Protein AF-A0A9D9UXX0-F1 (afdb_monomer_lite)

Structure (mmCIF, N/CA/C/O backbone):
data_AF-A0A9D9UXX0-F1
#
_entry.id   AF-A0A9D9UXX0-F1
#
loop_
_atom_site.group_PDB
_atom_site.id
_atom_site.type_symbol
_atom_site.label_atom_id
_atom_site.label_alt_id
_atom_site.label_comp_id
_atom_site.label_asym_id
_atom_site.label_entity_id
_atom_site.label_seq_id
_atom_site.pdbx_PDB_ins_code
_atom_site.Cartn_x
_atom_site.Cartn_y
_atom_site.Cartn_z
_atom_site.occupancy
_atom_site.B_iso_or_equiv
_atom_site.auth_seq_id
_atom_site.auth_comp_id
_atom_site.auth_asym_id
_atom_site.auth_atom_id
_atom_site.pdbx_PDB_model_num
ATOM 1 N N . THR A 1 1 ? -9.548 -6.581 16.665 1.00 94.12 1 THR A N 1
ATOM 2 C CA . THR A 1 1 ? -9.847 -7.697 15.737 1.00 94.12 1 THR A CA 1
ATOM 3 C C . THR A 1 1 ? -9.328 -7.390 14.351 1.00 94.12 1 THR A C 1
ATOM 5 O O . THR A 1 1 ? -9.591 -6.295 13.873 1.00 94.12 1 THR A O 1
ATOM 8 N N . ILE A 1 2 ? -8.595 -8.311 13.709 1.00 93.69 2 ILE A N 1
ATOM 9 C CA . ILE A 1 2 ? -8.208 -8.143 12.297 1.00 93.69 2 ILE A CA 1
ATOM 10 C C . ILE A 1 2 ? -9.442 -8.387 11.428 1.00 93.69 2 ILE A C 1
ATOM 12 O O . ILE A 1 2 ? -10.049 -9.450 11.527 1.00 93.69 2 ILE A O 1
ATOM 16 N N . ILE A 1 3 ? -9.813 -7.407 10.607 1.00 96.31 3 ILE A N 1
ATOM 17 C CA . ILE A 1 3 ? -11.033 -7.446 9.788 1.00 96.31 3 ILE A CA 1
ATOM 18 C C . ILE A 1 3 ? -10.772 -7.831 8.328 1.00 96.31 3 ILE A C 1
ATOM 20 O O . ILE A 1 3 ? -11.720 -8.058 7.586 1.00 96.31 3 ILE A O 1
ATOM 24 N N . GLY A 1 4 ? -9.508 -7.914 7.904 1.00 95.44 4 GLY A N 1
ATOM 25 C CA . GLY A 1 4 ? -9.168 -8.342 6.550 1.00 95.44 4 GLY A CA 1
ATOM 26 C C . GLY A 1 4 ? -7.725 -8.066 6.138 1.00 95.44 4 GLY A C 1
ATOM 27 O O . GLY A 1 4 ? -6.938 -7.483 6.890 1.00 95.44 4 GLY A O 1
ATOM 28 N N . HIS A 1 5 ? -7.415 -8.495 4.914 1.00 96.44 5 HIS A N 1
ATOM 29 C CA . HIS A 1 5 ? -6.163 -8.243 4.207 1.00 96.44 5 HIS A CA 1
ATOM 30 C C . HIS A 1 5 ? -6.436 -7.243 3.087 1.00 96.44 5 HIS A C 1
ATOM 32 O O . HI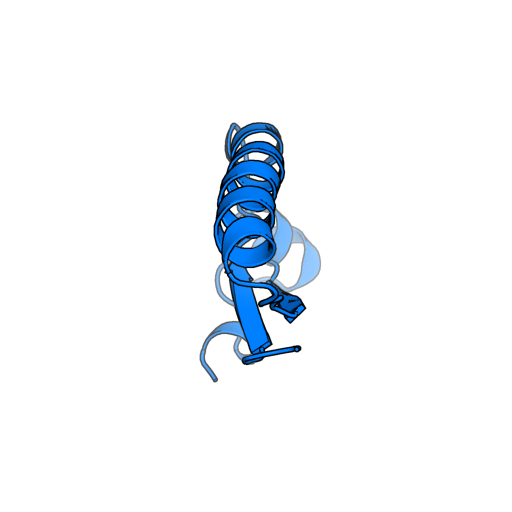S A 1 5 ? -7.307 -7.485 2.256 1.00 96.44 5 HIS A O 1
ATOM 38 N N . PHE A 1 6 ? -5.716 -6.126 3.084 1.00 95.88 6 PHE A N 1
ATOM 39 C CA . PHE A 1 6 ? -5.943 -5.033 2.147 1.00 95.88 6 PHE A CA 1
ATOM 40 C C . PHE A 1 6 ? -4.674 -4.808 1.324 1.00 95.88 6 PHE A C 1
ATOM 42 O O . PHE A 1 6 ? -3.630 -4.495 1.909 1.00 95.88 6 PHE A O 1
ATOM 49 N N . PRO A 1 7 ? -4.722 -4.987 -0.008 1.00 94.44 7 PRO A N 1
ATOM 50 C CA . PRO A 1 7 ? -3.590 -4.670 -0.862 1.00 94.44 7 PRO A CA 1
ATOM 51 C C . PRO A 1 7 ? -3.300 -3.171 -0.816 1.00 94.44 7 PRO A C 1
ATOM 53 O O . PRO A 1 7 ? -4.216 -2.348 -0.773 1.00 94.44 7 PRO A O 1
ATOM 56 N N . ILE A 1 8 ? -2.017 -2.816 -0.828 1.00 94.88 8 ILE A N 1
ATOM 57 C CA . ILE A 1 8 ? -1.575 -1.426 -0.888 1.00 94.88 8 ILE A CA 1
ATOM 58 C C . ILE A 1 8 ? -0.478 -1.270 -1.932 1.00 94.88 8 ILE A C 1
ATOM 60 O O . ILE A 1 8 ? 0.556 -1.937 -1.882 1.00 94.88 8 ILE A O 1
ATOM 64 N N . LEU A 1 9 ? -0.720 -0.380 -2.890 1.00 93.38 9 LEU A N 1
ATOM 65 C CA . LEU A 1 9 ? 0.266 -0.019 -3.897 1.00 93.38 9 LEU A CA 1
ATOM 66 C C . LEU A 1 9 ? 1.204 1.019 -3.286 1.00 93.38 9 LEU A C 1
ATOM 68 O O . LEU A 1 9 ? 0.762 2.101 -2.902 1.00 93.38 9 LEU A O 1
ATOM 72 N N . LEU A 1 10 ? 2.490 0.688 -3.181 1.00 89.44 10 LEU A N 1
ATOM 73 C CA . LEU A 1 10 ? 3.470 1.605 -2.589 1.00 89.44 10 LEU A CA 1
ATOM 74 C C . LEU A 1 10 ? 3.750 2.810 -3.498 1.00 89.44 10 LEU A C 1
ATOM 76 O O . LEU A 1 10 ? 4.004 3.905 -3.002 1.00 89.44 10 LEU A O 1
ATOM 80 N N . GLY A 1 11 ? 3.677 2.603 -4.816 1.00 89.19 11 GLY A N 1
ATOM 81 C CA . GLY A 1 11 ? 3.941 3.629 -5.822 1.00 89.19 11 GLY A CA 1
ATOM 82 C C . GLY A 1 11 ? 5.365 4.203 -5.786 1.00 89.19 11 GLY A C 1
ATOM 83 O O . GLY A 1 11 ? 6.269 3.697 -5.112 1.00 89.19 11 GLY A O 1
ATOM 84 N N . ASP A 1 12 ? 5.536 5.299 -6.523 1.00 92.94 12 ASP A N 1
ATOM 85 C CA . ASP A 1 12 ? 6.799 6.022 -6.693 1.00 92.94 12 ASP A CA 1
ATOM 86 C C . ASP A 1 12 ? 6.630 7.524 -6.411 1.00 92.94 12 ASP A C 1
ATOM 88 O O . ASP A 1 12 ? 5.524 8.016 -6.162 1.00 92.94 12 ASP A O 1
ATOM 92 N N . GLY A 1 13 ? 7.737 8.272 -6.445 1.00 94.75 13 GLY A N 1
ATOM 93 C CA . GLY A 1 13 ? 7.735 9.716 -6.206 1.00 94.75 13 GLY A CA 1
ATOM 94 C C . GLY A 1 13 ? 7.152 10.066 -4.834 1.00 94.75 13 GLY A C 1
ATOM 95 O O . GLY A 1 13 ? 7.527 9.473 -3.825 1.00 94.75 13 GLY A O 1
ATOM 96 N N . THR A 1 14 ? 6.196 10.997 -4.798 1.00 95.94 14 THR A N 1
ATOM 97 C CA . THR A 1 14 ? 5.550 11.472 -3.559 1.00 95.94 14 THR A CA 1
ATOM 98 C C . THR A 1 14 ? 4.768 10.378 -2.820 1.00 95.94 14 THR A C 1
ATOM 100 O O . THR A 1 14 ? 4.483 10.520 -1.631 1.00 95.94 14 THR A O 1
ATOM 103 N N . ALA A 1 15 ? 4.432 9.262 -3.479 1.00 94.06 15 ALA A N 1
ATOM 104 C CA . ALA A 1 15 ? 3.762 8.141 -2.821 1.00 94.06 15 ALA A CA 1
ATOM 105 C C . ALA A 1 15 ? 4.602 7.548 -1.675 1.00 94.06 15 ALA A C 1
ATOM 107 O O . ALA A 1 15 ? 4.033 7.093 -0.686 1.00 94.06 15 ALA A O 1
ATOM 108 N N . VAL A 1 16 ? 5.938 7.640 -1.759 1.00 93.19 16 VAL A N 1
ATOM 109 C CA . VAL A 1 16 ? 6.866 7.190 -0.706 1.00 93.19 16 VAL A CA 1
ATOM 110 C C . VAL A 1 16 ? 6.590 7.881 0.633 1.00 93.19 16 VAL A C 1
ATOM 112 O O . VAL A 1 16 ? 6.719 7.247 1.678 1.00 93.19 16 VAL A O 1
ATOM 115 N N . ASP A 1 17 ? 6.145 9.137 0.601 1.00 95.88 17 ASP A N 1
ATOM 116 C CA . ASP A 1 17 ? 5.815 9.912 1.799 1.00 95.88 17 ASP A CA 1
ATOM 117 C C . ASP A 1 17 ? 4.322 9.822 2.149 1.00 95.88 17 ASP A C 1
ATOM 119 O O . ASP A 1 17 ? 3.944 9.690 3.317 1.00 95.88 17 ASP A O 1
ATOM 123 N N . ILE A 1 18 ? 3.452 9.870 1.132 1.00 97.31 18 ILE A N 1
ATOM 124 C CA . ILE A 1 18 ? 1.995 9.926 1.314 1.00 97.31 18 ILE A CA 1
ATOM 125 C C . ILE A 1 18 ? 1.432 8.589 1.799 1.00 97.31 18 ILE A C 1
ATOM 127 O O . ILE A 1 18 ? 0.572 8.579 2.681 1.00 97.31 18 ILE A O 1
ATOM 131 N N . VAL A 1 19 ? 1.887 7.459 1.250 1.00 96.31 19 VAL A N 1
ATOM 132 C CA . VAL A 1 19 ? 1.316 6.140 1.563 1.00 96.31 19 VAL A CA 1
ATOM 133 C C . VAL A 1 19 ? 1.501 5.785 3.046 1.00 96.31 19 VAL A C 1
ATOM 135 O O . VAL A 1 19 ? 0.492 5.493 3.695 1.00 96.31 19 VAL A O 1
ATOM 138 N N . PRO A 1 20 ? 2.702 5.906 3.651 1.00 96.19 20 PRO A N 1
ATOM 139 C CA . PRO A 1 20 ? 2.869 5.660 5.084 1.00 96.19 20 PRO A CA 1
ATOM 140 C C . PRO A 1 20 ? 2.073 6.630 5.965 1.00 96.19 20 PRO A C 1
ATOM 142 O O . PRO A 1 20 ? 1.597 6.249 7.035 1.00 96.19 20 PRO A O 1
ATOM 145 N N . ALA A 1 21 ? 1.915 7.890 5.543 1.00 98.06 21 ALA A N 1
ATOM 146 C CA . ALA A 1 21 ? 1.103 8.863 6.271 1.00 98.06 21 ALA A CA 1
ATOM 147 C C . ALA A 1 21 ? -0.387 8.484 6.248 1.00 98.06 21 ALA A C 1
ATOM 149 O O . ALA A 1 21 ? -1.051 8.518 7.283 1.00 98.06 21 ALA A O 1
ATOM 150 N N . MET A 1 22 ? -0.894 8.059 5.090 1.00 98.00 22 MET A N 1
ATOM 151 C CA . MET A 1 22 ? -2.267 7.587 4.924 1.00 98.00 22 MET A CA 1
ATOM 152 C C . MET A 1 22 ? -2.542 6.329 5.757 1.00 98.00 22 MET A C 1
ATOM 154 O O . MET A 1 22 ? -3.554 6.288 6.458 1.00 98.00 22 MET A O 1
ATOM 158 N N . GLN A 1 23 ? -1.625 5.353 5.764 1.00 97.94 23 GLN A N 1
ATOM 159 C CA . GLN A 1 23 ? -1.767 4.138 6.576 1.00 97.94 23 GLN A CA 1
ATOM 160 C C . GLN A 1 23 ? -1.976 4.467 8.057 1.00 97.94 23 GLN A C 1
ATOM 162 O O . GLN A 1 23 ? -2.893 3.926 8.668 1.00 97.94 23 GLN A O 1
ATOM 167 N N . LYS A 1 24 ? -1.211 5.419 8.611 1.00 98.19 24 LYS A N 1
ATOM 168 C CA . LYS A 1 24 ? -1.354 5.848 10.014 1.00 98.19 24 LYS A CA 1
ATOM 169 C C . LYS A 1 24 ? -2.743 6.403 10.324 1.00 98.19 24 LYS A C 1
ATOM 171 O O . LYS A 1 24 ? -3.288 6.120 11.387 1.00 98.19 24 LYS A O 1
ATOM 176 N N . VAL A 1 25 ? -3.321 7.187 9.414 1.00 98.38 25 VAL A N 1
ATOM 177 C CA . VAL A 1 25 ? -4.672 7.747 9.589 1.00 98.38 25 VAL A CA 1
ATOM 178 C C . VAL A 1 25 ? -5.722 6.636 9.569 1.00 98.38 25 VAL A C 1
ATOM 180 O O . VAL A 1 25 ? -6.601 6.606 10.430 1.00 98.38 25 VAL A O 1
ATOM 183 N N . VAL A 1 26 ? -5.614 5.699 8.623 1.00 98.12 26 VAL A N 1
ATOM 184 C CA . VAL A 1 26 ? -6.537 4.559 8.507 1.00 98.12 26 VAL A CA 1
ATOM 185 C C . VAL A 1 26 ? -6.443 3.646 9.730 1.00 98.12 26 VAL A C 1
ATOM 187 O O . VAL A 1 26 ? -7.464 3.282 10.309 1.00 98.12 26 VAL A O 1
ATOM 190 N N . GLU A 1 27 ? -5.229 3.304 10.155 1.00 98.19 27 GLU A N 1
ATOM 191 C CA . GLU A 1 27 ? -4.982 2.475 11.337 1.00 98.19 27 GLU A CA 1
ATOM 192 C C . GLU A 1 27 ? -5.515 3.133 12.608 1.00 98.19 27 GLU A C 1
ATOM 194 O O . GLU A 1 27 ? -6.166 2.466 13.411 1.00 98.19 27 GLU A O 1
ATOM 199 N N . TYR A 1 28 ? -5.311 4.444 12.765 1.00 98.50 28 TYR A N 1
ATOM 200 C CA . TYR A 1 28 ? -5.867 5.195 13.886 1.00 98.50 28 TYR A CA 1
ATOM 201 C C . TYR A 1 28 ? -7.398 5.130 13.902 1.00 98.50 28 TYR A C 1
ATOM 203 O O . TYR A 1 28 ? -7.985 4.800 14.930 1.00 98.50 28 TYR A O 1
ATOM 211 N N . ALA A 1 29 ? -8.049 5.376 12.762 1.00 98.25 29 ALA A N 1
ATOM 212 C CA . ALA A 1 29 ? -9.504 5.319 12.658 1.00 98.25 29 ALA A CA 1
ATOM 213 C C . ALA A 1 29 ? -10.058 3.919 12.977 1.00 98.25 29 ALA A C 1
ATOM 215 O O . ALA A 1 29 ? -11.039 3.792 13.704 1.00 98.25 29 ALA A O 1
ATOM 216 N N . LEU A 1 30 ? -9.410 2.858 12.488 1.00 98.19 30 LEU A N 1
ATOM 217 C CA . LEU A 1 30 ? -9.799 1.478 12.790 1.00 98.19 30 LEU A CA 1
ATOM 218 C C . LEU A 1 30 ? -9.624 1.137 14.273 1.00 98.19 30 LEU A C 1
ATOM 220 O O . LEU A 1 30 ? -10.462 0.436 14.846 1.00 98.19 30 LEU A O 1
ATOM 224 N N . ALA A 1 31 ? -8.564 1.651 14.898 1.00 97.94 31 ALA A N 1
ATOM 225 C CA . ALA A 1 31 ? -8.293 1.429 16.309 1.00 97.94 31 ALA A CA 1
ATOM 226 C C . ALA A 1 31 ? -9.384 2.023 17.217 1.00 97.94 31 ALA A C 1
ATOM 228 O O . ALA A 1 31 ? -9.676 1.421 18.250 1.00 97.94 31 ALA A O 1
ATOM 229 N N . LEU A 1 32 ? -10.034 3.128 16.819 1.00 98.19 32 LEU A N 1
ATOM 230 C CA . LEU A 1 32 ? -11.179 3.699 17.551 1.00 98.19 32 LEU A CA 1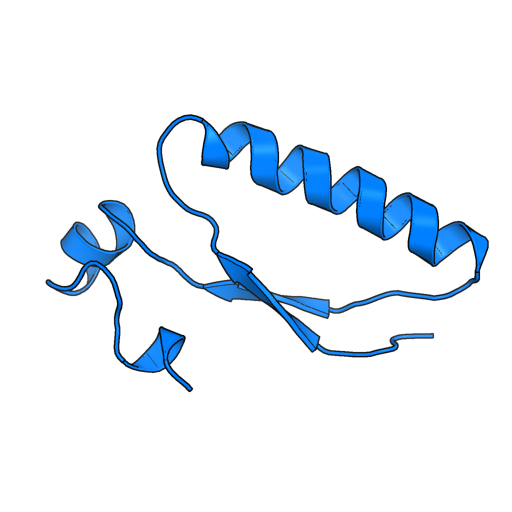
ATOM 231 C C . LEU A 1 32 ? -12.349 2.708 17.680 1.00 98.19 32 LEU A C 1
ATOM 233 O O . LEU A 1 32 ? -13.055 2.718 18.683 1.00 98.19 32 LEU A O 1
ATOM 237 N N . ASP A 1 33 ? -12.498 1.808 16.706 1.00 97.56 33 ASP A N 1
ATOM 238 C CA . ASP A 1 33 ? -13.509 0.746 16.683 1.00 97.56 33 ASP A CA 1
ATOM 239 C C . ASP A 1 33 ? -12.979 -0.609 17.207 1.00 97.56 33 ASP A C 1
ATOM 241 O O . ASP A 1 33 ? -13.640 -1.642 17.066 1.00 97.56 33 ASP A O 1
ATOM 24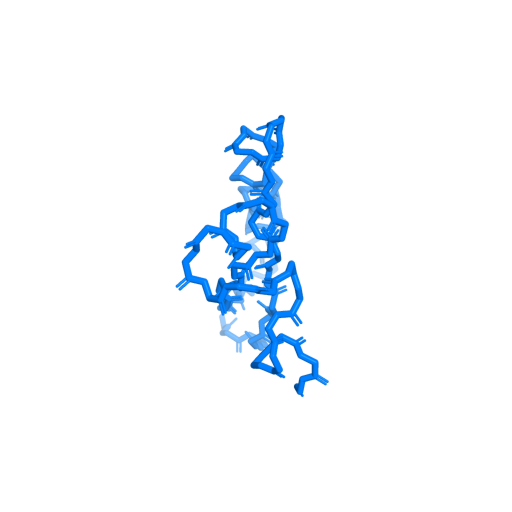5 N N . GLY A 1 34 ? -11.751 -0.665 17.739 1.00 97.75 34 GLY A N 1
ATOM 246 C CA . GLY A 1 34 ? -11.092 -1.922 18.119 1.00 97.75 34 GLY A CA 1
ATOM 247 C C . GLY A 1 34 ? -10.801 -2.856 16.932 1.00 97.75 34 GLY A C 1
ATOM 248 O O . GLY A 1 34 ? -10.573 -4.063 17.109 1.00 97.75 34 GLY A O 1
ATOM 249 N N . LYS A 1 35 ? -10.818 -2.326 15.706 1.00 98.19 35 LYS A N 1
ATOM 250 C CA . LYS A 1 35 ? -10.538 -3.044 14.459 1.00 98.19 35 LYS A CA 1
ATOM 251 C C . LYS A 1 35 ? -9.085 -2.828 14.046 1.00 98.19 35 LYS A C 1
ATOM 253 O O . LYS A 1 35 ? -8.416 -1.899 14.481 1.00 98.19 35 LYS A O 1
ATOM 258 N N . ASN A 1 36 ? -8.587 -3.721 13.207 1.00 97.62 36 ASN A N 1
ATOM 259 C CA . ASN A 1 36 ? -7.278 -3.607 12.582 1.00 97.62 36 ASN A CA 1
ATOM 260 C C . ASN A 1 36 ? -7.313 -4.304 11.214 1.00 97.62 36 ASN A C 1
ATOM 262 O O . ASN A 1 36 ? -8.168 -5.157 10.983 1.00 97.62 36 ASN A O 1
ATOM 266 N N . ILE A 1 37 ? -6.389 -3.984 10.320 1.00 97.75 37 ILE A N 1
ATOM 267 C CA . ILE A 1 37 ? -6.227 -4.622 9.010 1.00 97.75 37 ILE A CA 1
ATOM 268 C C . ILE A 1 37 ? -4.786 -5.078 8.824 1.00 97.75 37 ILE A C 1
ATOM 270 O O . ILE A 1 37 ? -3.879 -4.639 9.525 1.00 97.75 37 ILE A O 1
ATOM 274 N N . ARG A 1 38 ? -4.570 -5.972 7.863 1.00 97.88 38 ARG A N 1
ATOM 275 C CA . ARG A 1 38 ? -3.230 -6.344 7.422 1.00 97.88 38 ARG A CA 1
ATOM 276 C C . ARG A 1 38 ? -2.983 -5.793 6.028 1.00 97.88 38 ARG A C 1
ATOM 278 O O . ARG A 1 38 ? -3.642 -6.210 5.078 1.00 97.88 38 ARG A O 1
ATOM 285 N N . TRP A 1 39 ? -2.015 -4.897 5.913 1.00 97.06 39 TRP A N 1
ATOM 286 C CA . TRP A 1 39 ? -1.559 -4.397 4.624 1.00 97.06 39 TRP A CA 1
ATOM 287 C C . TRP A 1 39 ? -0.767 -5.467 3.875 1.00 97.06 39 TRP A C 1
ATOM 289 O O . TRP A 1 39 ? 0.130 -6.089 4.445 1.00 97.06 39 TRP A O 1
ATOM 299 N N . ILE A 1 40 ? -1.090 -5.658 2.598 1.00 95.44 40 ILE A N 1
ATOM 300 C CA . ILE A 1 40 ? -0.338 -6.505 1.672 1.00 95.44 40 ILE A CA 1
ATOM 301 C C . ILE A 1 40 ? 0.364 -5.576 0.675 1.00 95.44 40 ILE A C 1
ATOM 303 O O . ILE A 1 40 ? -0.296 -5.051 -0.223 1.00 95.44 40 ILE A O 1
ATOM 307 N N . PRO A 1 41 ? 1.666 -5.292 0.855 1.00 92.94 41 PRO A N 1
ATOM 308 C CA . PRO A 1 41 ? 2.376 -4.360 -0.006 1.00 92.94 41 PRO A CA 1
ATOM 309 C C . PRO A 1 41 ? 2.574 -4.956 -1.399 1.00 92.94 41 PRO A C 1
ATOM 311 O O . PRO A 1 41 ? 3.061 -6.076 -1.543 1.00 92.94 41 PRO A O 1
ATOM 314 N N . LEU A 1 42 ? 2.232 -4.173 -2.417 1.00 92.38 42 LEU A N 1
ATOM 315 C CA . LEU A 1 42 ? 2.415 -4.500 -3.823 1.00 92.38 42 LEU A CA 1
ATOM 316 C C . LEU A 1 42 ? 3.306 -3.437 -4.468 1.00 92.38 42 LEU A C 1
ATOM 318 O O . LEU A 1 42 ? 3.071 -2.231 -4.341 1.00 92.38 42 LEU A O 1
ATOM 322 N N . VAL A 1 43 ? 4.359 -3.899 -5.142 1.00 90.56 43 VAL A N 1
ATOM 323 C CA . VAL A 1 43 ? 5.308 -3.034 -5.847 1.00 90.56 43 VAL A CA 1
ATOM 324 C C . VAL A 1 43 ? 4.766 -2.764 -7.247 1.00 90.56 43 VAL A C 1
ATOM 326 O O . VAL A 1 43 ? 4.461 -3.691 -7.994 1.00 90.56 43 VAL A O 1
ATOM 329 N N . THR A 1 44 ? 4.646 -1.487 -7.599 1.00 92.19 44 THR A N 1
ATOM 330 C CA . THR A 1 44 ? 4.128 -1.009 -8.889 1.00 92.19 44 THR A CA 1
ATOM 331 C C . THR A 1 44 ? 4.966 0.155 -9.396 1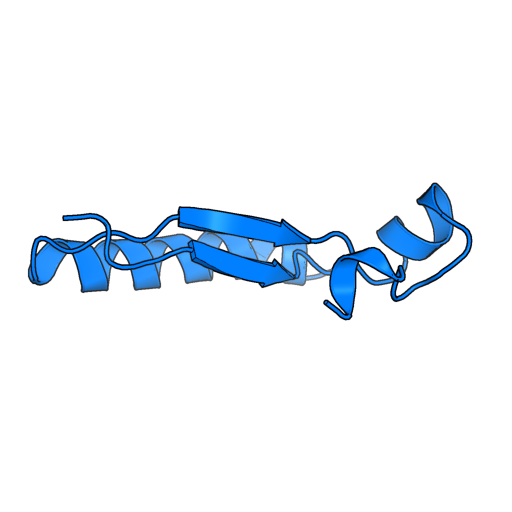.00 92.19 44 THR A C 1
ATOM 333 O O . THR A 1 44 ? 5.718 0.741 -8.624 1.00 92.19 44 THR A O 1
ATOM 336 N N . GLY A 1 45 ? 4.779 0.524 -10.662 1.00 92.19 45 GLY A N 1
ATOM 337 C CA . GLY A 1 45 ? 5.395 1.710 -11.251 1.00 92.19 45 GLY A CA 1
ATOM 338 C C . GLY A 1 45 ? 6.847 1.481 -11.664 1.00 92.19 45 GLY A C 1
ATOM 339 O O . GLY A 1 45 ? 7.195 0.389 -12.116 1.00 92.19 45 GLY A O 1
ATOM 340 N N . ASP A 1 46 ? 7.681 2.509 -11.576 1.00 94.94 46 ASP A N 1
ATOM 341 C CA . ASP A 1 46 ? 9.058 2.474 -12.065 1.00 94.94 46 ASP A CA 1
ATOM 342 C C . ASP A 1 46 ? 9.925 1.520 -11.229 1.00 94.94 46 ASP A C 1
ATOM 344 O O . ASP A 1 46 ? 10.678 0.739 -11.806 1.00 94.94 46 ASP A O 1
ATOM 348 N N . LYS A 1 47 ? 9.714 1.425 -9.908 1.00 90.88 47 LYS A N 1
ATOM 349 C CA . LYS A 1 47 ? 10.358 0.380 -9.086 1.00 90.88 47 LYS A CA 1
ATOM 350 C C . LYS A 1 47 ? 9.999 -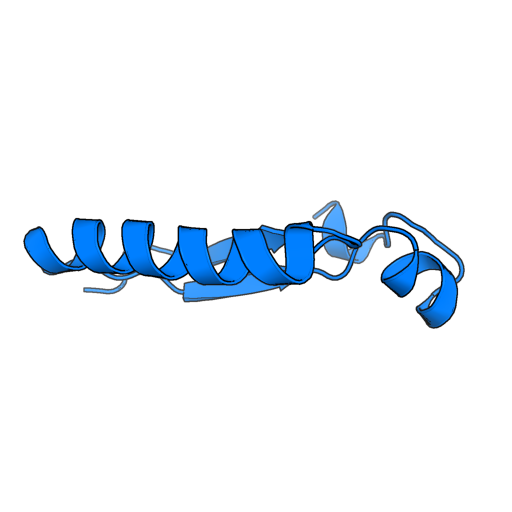1.038 -9.530 1.00 90.88 47 LYS A C 1
ATOM 352 O O . LYS A 1 47 ? 10.846 -1.929 -9.511 1.00 90.88 47 LYS A O 1
ATOM 357 N N . ALA A 1 48 ? 8.745 -1.274 -9.923 1.00 93.12 48 ALA A N 1
ATOM 358 C CA . ALA A 1 48 ? 8.340 -2.579 -10.446 1.00 93.12 48 ALA A CA 1
ATOM 359 C C . ALA A 1 48 ? 8.962 -2.846 -11.820 1.00 93.12 48 ALA A C 1
ATOM 361 O O . ALA A 1 48 ? 9.420 -3.960 -12.078 1.00 93.12 48 ALA A O 1
ATOM 362 N N . LEU A 1 49 ? 9.022 -1.823 -12.677 1.00 94.88 49 LEU A N 1
ATOM 363 C CA . LEU A 1 49 ? 9.653 -1.903 -13.990 1.00 94.88 49 LEU A CA 1
ATOM 364 C C . LEU A 1 49 ? 11.138 -2.257 -13.876 1.00 94.88 49 LEU A C 1
ATOM 366 O O . LEU A 1 49 ? 11.591 -3.153 -14.580 1.00 94.88 49 LEU A O 1
ATOM 370 N N . GLU A 1 50 ? 11.870 -1.610 -12.971 1.00 93.81 50 GLU A N 1
ATOM 371 C CA . GLU A 1 50 ? 13.288 -1.886 -12.715 1.00 93.81 50 GLU A CA 1
ATOM 372 C C . GLU A 1 50 ? 13.519 -3.314 -12.209 1.00 93.81 50 GLU A C 1
ATOM 374 O O . GLU A 1 50 ? 14.452 -3.984 -12.647 1.00 93.81 50 GLU A O 1
ATOM 379 N N . ALA A 1 51 ? 12.657 -3.804 -11.315 1.00 90.75 51 ALA A N 1
ATOM 380 C CA . ALA A 1 51 ? 12.817 -5.121 -10.706 1.00 90.75 51 ALA A CA 1
ATOM 381 C C . ALA A 1 51 ? 12.348 -6.283 -11.598 1.00 90.75 51 ALA A C 1
ATOM 383 O O . ALA A 1 51 ? 12.882 -7.387 -11.504 1.00 90.75 51 ALA A O 1
ATOM 384 N N . THR A 1 52 ? 11.324 -6.066 -12.427 1.00 90.94 52 THR A N 1
ATOM 385 C CA . THR A 1 52 ? 10.594 -7.159 -13.101 1.00 90.94 52 THR A CA 1
ATOM 386 C C . THR A 1 52 ? 10.465 -6.994 -14.614 1.00 90.94 52 THR A C 1
ATOM 388 O O . THR A 1 52 ? 10.030 -7.918 -15.297 1.00 90.94 52 THR A O 1
ATOM 391 N N . GLY A 1 53 ? 10.803 -5.824 -15.161 1.00 94.88 53 GLY A N 1
ATOM 392 C CA . GLY A 1 53 ? 10.539 -5.480 -16.558 1.00 94.88 53 GLY A CA 1
ATOM 393 C C . GLY A 1 53 ? 9.086 -5.075 -16.841 1.00 94.88 53 GLY A C 1
ATOM 394 O O . GLY A 1 53 ? 8.752 -4.791 -17.991 1.00 94.88 53 GLY A O 1
ATOM 395 N N . ALA A 1 54 ? 8.219 -5.001 -15.823 1.00 92.12 54 ALA A N 1
ATOM 396 C CA . ALA A 1 54 ? 6.825 -4.587 -15.959 1.00 92.12 54 ALA A CA 1
ATOM 397 C C . ALA A 1 54 ? 6.407 -3.593 -14.863 1.00 92.12 54 ALA A C 1
ATOM 399 O O . ALA A 1 54 ? 6.649 -3.808 -13.681 1.00 92.12 54 ALA A O 1
ATOM 400 N N . ARG A 1 55 ? 5.696 -2.522 -15.244 1.00 91.25 55 ARG A N 1
ATOM 401 C CA . ARG A 1 55 ? 5.136 -1.548 -14.280 1.00 91.25 55 ARG A CA 1
ATOM 402 C C . ARG A 1 55 ? 4.003 -2.115 -13.426 1.00 91.25 55 ARG A C 1
ATOM 404 O O . ARG A 1 55 ? 3.749 -1.617 -12.331 1.00 91.25 55 ARG A O 1
ATOM 411 N N . LEU A 1 56 ? 3.310 -3.121 -13.951 1.00 90.62 56 LEU A N 1
ATOM 412 C CA . LEU A 1 56 ? 2.227 -3.822 -13.275 1.00 90.62 56 LEU A CA 1
ATOM 413 C C . LEU A 1 56 ? 2.469 -5.331 -13.425 1.00 90.62 56 LEU A C 1
ATOM 415 O O . LEU A 1 56 ? 1.996 -5.932 -14.393 1.00 90.62 56 LEU A O 1
ATOM 419 N N . PRO A 1 57 ? 3.281 -5.924 -12.534 1.00 87.44 57 PRO A N 1
ATOM 420 C CA . PRO A 1 57 ? 3.548 -7.357 -12.537 1.00 87.44 57 PRO A CA 1
ATOM 421 C C . PRO A 1 57 ? 2.249 -8.160 -12.406 1.00 87.44 57 PRO A C 1
ATOM 423 O O . PRO A 1 57 ? 1.262 -7.677 -11.843 1.00 87.44 57 PRO A O 1
ATOM 426 N N . LYS A 1 58 ? 2.230 -9.394 -12.922 1.00 87.50 58 LYS A N 1
ATOM 427 C CA . LYS A 1 58 ? 1.017 -10.235 -12.913 1.00 87.50 58 LYS A CA 1
ATOM 428 C C . LYS A 1 58 ? 0.506 -10.493 -11.497 1.00 87.50 58 LYS A C 1
ATOM 430 O O . LYS A 1 58 ? -0.694 -10.627 -11.297 1.00 87.50 58 LYS A O 1
ATOM 435 N N . GLU A 1 59 ? 1.412 -10.507 -10.532 1.00 82.31 59 GLU A N 1
ATOM 436 C CA . GLU A 1 59 ? 1.165 -10.695 -9.107 1.00 82.31 59 GLU A CA 1
ATOM 437 C C . GLU A 1 59 ? 0.315 -9.566 -8.496 1.00 82.31 59 GLU A C 1
ATOM 439 O O . GLU A 1 59 ? -0.245 -9.749 -7.423 1.00 82.31 59 GLU A O 1
ATOM 444 N N . VAL A 1 60 ? 0.202 -8.412 -9.168 1.00 82.94 60 VAL A N 1
ATOM 445 C CA . VAL A 1 60 ? -0.622 -7.267 -8.737 1.00 82.94 60 VAL A CA 1
ATOM 446 C C . VAL A 1 60 ? -2.057 -7.337 -9.286 1.00 82.94 60 VAL A C 1
ATOM 448 O O . VAL A 1 60 ? -2.936 -6.630 -8.802 1.00 82.94 60 VAL A O 1
ATOM 451 N N . LEU A 1 61 ? -2.311 -8.160 -10.308 1.00 78.69 61 LEU A N 1
ATOM 452 C CA . LEU A 1 61 ? -3.597 -8.239 -11.020 1.00 78.69 61 LEU A CA 1
ATOM 453 C C . LEU A 1 61 ? -4.560 -9.308 -10.477 1.0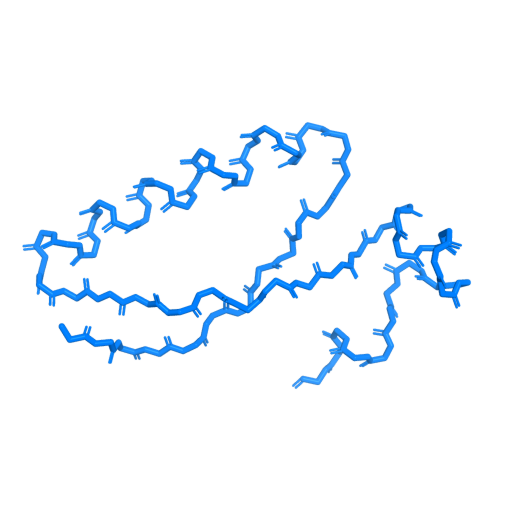0 78.69 61 LEU A C 1
ATOM 455 O O . LEU A 1 61 ? -5.642 -9.487 -11.039 1.00 78.69 61 LEU A O 1
ATOM 459 N N . VAL A 1 62 ? -4.153 -10.032 -9.438 1.00 63.94 62 VAL A N 1
ATOM 460 C CA . VAL A 1 62 ? -4.878 -11.156 -8.824 1.00 63.94 62 VAL A CA 1
ATOM 461 C C . VAL A 1 62 ? -5.356 -10.803 -7.424 1.00 63.94 62 VAL A C 1
ATOM 463 O O . VAL A 1 62 ? -6.450 -11.290 -7.067 1.00 63.94 62 VAL A O 1
#

Radius of gyration: 13.59 Å; chains: 1; bounding box: 27×23×35 Å

Secondary structure (DSSP, 8-state):
-EEEEEEEE--STTHHHHHHHHHHHHHHHHHHTT-EEEEEEE--SHHHHHHHS-SS-GGG--

Sequence (62 aa):
TIIGHFPILLGDGTAVDIVPAMQKVVEYALALDGKNIRWIPLVTGDKALEATGARLPKEVLV

pLDDT: mean 93.68, std 5.61, range [63.94, 98.5]

Foldseek 3Di:
DAPEEDEDECDDDCSVVVVVVVQVVVQVVQVVVVYHYHYDYDYAAPRCCVVPVHRQDPVNVD